Protein AF-F6GVE7-F1 (afdb_monomer_lite)

Structure (mmCIF, N/CA/C/O backbone):
data_AF-F6GVE7-F1
#
_entry.id   AF-F6GVE7-F1
#
loop_
_atom_site.group_PDB
_atom_site.id
_atom_site.type_symbol
_atom_site.label_atom_id
_atom_site.label_alt_id
_atom_site.label_comp_id
_atom_site.label_asym_id
_atom_site.label_entity_id
_atom_site.label_seq_id
_atom_site.pdbx_PDB_ins_code
_atom_site.Cartn_x
_atom_site.Cartn_y
_atom_site.Cartn_z
_atom_site.occupancy
_atom_site.B_iso_or_equiv
_atom_site.auth_seq_id
_atom_site.auth_comp_id
_atom_site.auth_asym_id
_atom_site.auth_atom_id
_atom_site.pdbx_PDB_model_num
ATOM 1 N N . MET A 1 1 ? 1.525 14.046 -12.125 1.00 76.00 1 MET A N 1
ATOM 2 C CA . MET A 1 1 ? 1.258 12.972 -11.132 1.00 76.00 1 MET A CA 1
ATOM 3 C C . MET A 1 1 ? 2.278 11.834 -11.228 1.00 76.00 1 MET A C 1
ATOM 5 O O . MET A 1 1 ? 2.491 11.308 -12.317 1.00 76.00 1 MET A O 1
ATOM 9 N N . LYS A 1 2 ? 2.915 11.442 -10.108 1.00 90.81 2 LYS A N 1
ATOM 10 C CA . LYS A 1 2 ? 4.032 10.465 -10.089 1.00 90.81 2 LYS A CA 1
ATOM 11 C C . LYS A 1 2 ? 3.624 9.055 -10.542 1.00 90.81 2 LYS A C 1
ATOM 13 O O . LYS A 1 2 ? 4.340 8.455 -11.342 1.00 90.81 2 LYS A O 1
ATOM 18 N N . TYR A 1 3 ? 2.487 8.543 -10.064 1.00 93.19 3 TYR A N 1
ATOM 19 C CA . TYR A 1 3 ? 2.040 7.182 -10.378 1.00 93.19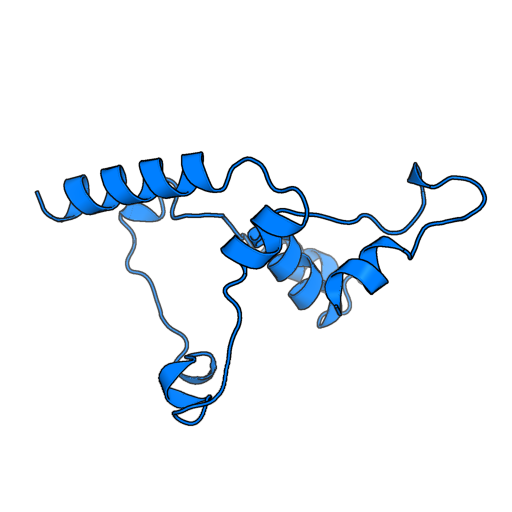 3 TYR A CA 1
ATOM 20 C C . TYR A 1 3 ? 1.562 7.047 -11.834 1.00 93.19 3 TYR A C 1
ATOM 22 O O . TYR A 1 3 ? 1.944 6.100 -12.510 1.00 93.19 3 TYR A O 1
ATOM 30 N N . LEU A 1 4 ? 0.859 8.044 -12.385 1.00 93.44 4 LEU A N 1
ATOM 31 C CA . LEU A 1 4 ? 0.462 8.041 -13.805 1.00 93.44 4 LEU A CA 1
ATOM 32 C C . LEU A 1 4 ? 1.665 7.946 -14.759 1.00 93.44 4 LEU A C 1
ATOM 34 O O . LEU A 1 4 ? 1.601 7.263 -15.776 1.00 93.44 4 LEU A O 1
ATOM 38 N N . ARG A 1 5 ? 2.802 8.563 -14.412 1.00 95.19 5 ARG A N 1
ATOM 39 C CA . ARG A 1 5 ? 4.050 8.410 -15.179 1.00 95.19 5 ARG A CA 1
ATOM 40 C C . ARG A 1 5 ? 4.593 6.978 -15.129 1.00 95.19 5 ARG A C 1
ATOM 42 O O . ARG A 1 5 ? 5.172 6.525 -16.109 1.00 95.19 5 ARG A O 1
ATOM 49 N N . PHE A 1 6 ? 4.428 6.271 -14.009 1.00 93.88 6 PHE A N 1
ATOM 50 C CA . PHE A 1 6 ? 4.786 4.854 -13.910 1.00 93.88 6 PHE A CA 1
ATOM 51 C C . PHE A 1 6 ? 3.917 4.003 -14.843 1.00 93.88 6 PHE A C 1
ATOM 53 O O . PHE A 1 6 ? 4.474 3.198 -15.579 1.00 93.88 6 PHE A O 1
ATOM 60 N N . LEU A 1 7 ? 2.611 4.271 -14.916 1.00 93.69 7 LEU A N 1
ATOM 61 C CA . LEU A 1 7 ? 1.682 3.545 -15.795 1.00 93.69 7 LEU A CA 1
ATOM 62 C C . LEU A 1 7 ? 1.997 3.670 -17.283 1.00 93.69 7 LEU A C 1
ATOM 64 O O . LEU A 1 7 ? 1.750 2.741 -18.046 1.00 93.69 7 LEU A O 1
ATOM 68 N N . ARG A 1 8 ? 2.568 4.804 -17.698 1.00 94.88 8 ARG A N 1
ATOM 69 C CA . ARG A 1 8 ? 3.007 5.012 -19.085 1.00 94.88 8 ARG A CA 1
ATOM 70 C C . ARG A 1 8 ? 4.172 4.096 -19.479 1.00 94.88 8 ARG A C 1
ATOM 72 O O . ARG A 1 8 ? 4.396 3.888 -20.666 1.00 94.88 8 ARG A O 1
ATOM 79 N N . LYS A 1 9 ? 4.917 3.538 -18.515 1.00 95.25 9 LYS A N 1
ATOM 80 C CA . LYS A 1 9 ? 6.031 2.621 -18.789 1.00 95.25 9 LYS A CA 1
ATOM 81 C C . LYS A 1 9 ? 5.485 1.241 -19.151 1.00 95.25 9 LYS A C 1
ATOM 83 O O . LYS A 1 9 ? 5.069 0.492 -18.272 1.00 95.25 9 LYS A O 1
ATOM 88 N N . ARG A 1 10 ? 5.520 0.890 -20.433 1.00 95.81 10 ARG A N 1
ATOM 89 C CA . ARG A 1 10 ? 5.136 -0.428 -20.957 1.00 95.81 10 ARG A CA 1
ATOM 90 C C . ARG A 1 10 ? 6.185 -0.924 -21.947 1.00 95.81 10 ARG A C 1
ATOM 92 O O . ARG A 1 10 ? 6.882 -0.114 -22.550 1.00 95.81 10 ARG A O 1
ATOM 99 N N . MET A 1 11 ? 6.301 -2.240 -22.107 1.00 96.81 11 MET A N 1
ATOM 100 C CA . MET A 1 11 ? 7.078 -2.811 -23.210 1.00 96.81 11 MET A CA 1
ATOM 101 C C . MET A 1 11 ? 6.349 -2.506 -24.525 1.00 96.81 11 MET A C 1
ATOM 103 O O . MET A 1 11 ? 5.142 -2.727 -24.601 1.00 96.81 11 MET A O 1
ATOM 107 N N . ASN A 1 12 ? 7.062 -1.974 -25.524 1.00 95.88 12 ASN A N 1
ATOM 108 C CA . ASN A 1 12 ? 6.449 -1.530 -26.781 1.00 95.88 12 ASN A CA 1
ATOM 109 C C . ASN A 1 12 ? 6.013 -2.708 -27.671 1.00 95.88 12 ASN A C 1
ATOM 111 O O . ASN A 1 12 ? 4.961 -2.650 -28.290 1.00 95.88 12 ASN A O 1
ATOM 115 N N . THR A 1 13 ? 6.795 -3.792 -27.687 1.00 96.88 13 THR A N 1
ATOM 116 C CA . THR A 1 13 ? 6.533 -4.986 -28.508 1.00 96.88 13 THR A CA 1
ATOM 117 C C . THR A 1 13 ? 5.384 -5.832 -27.960 1.00 96.88 13 THR A C 1
ATOM 119 O O . THR A 1 13 ? 4.425 -6.115 -28.668 1.00 96.88 13 THR A O 1
ATOM 122 N N . LYS A 1 14 ? 5.456 -6.230 -26.682 1.00 95.62 14 LYS A N 1
ATOM 123 C CA . LYS A 1 14 ? 4.421 -7.029 -26.016 1.00 95.62 14 LYS A CA 1
ATOM 124 C C . LYS A 1 14 ? 4.165 -6.516 -24.597 1.00 95.62 14 LYS A C 1
ATOM 126 O O . LYS A 1 14 ? 4.869 -6.912 -23.665 1.00 95.62 14 LYS A O 1
ATOM 131 N N . PRO A 1 15 ? 3.137 -5.672 -24.387 1.00 95.25 15 PRO A N 1
ATOM 132 C CA . PRO A 1 15 ? 2.866 -5.058 -23.086 1.00 95.25 15 PRO A CA 1
ATOM 133 C C . PRO A 1 15 ? 2.705 -6.054 -21.931 1.00 95.25 15 PRO A C 1
ATOM 135 O O . PRO A 1 15 ? 3.061 -5.725 -20.802 1.00 95.25 15 PRO A O 1
ATOM 138 N N . SER A 1 16 ? 2.239 -7.279 -22.208 1.00 94.50 16 SER A N 1
ATOM 139 C CA . SER A 1 16 ? 2.067 -8.328 -21.195 1.00 94.50 16 SER A CA 1
ATOM 140 C C . SER A 1 16 ? 3.385 -8.854 -20.604 1.00 94.50 16 SER A C 1
ATOM 142 O O . SER A 1 16 ? 3.372 -9.393 -19.505 1.00 94.50 16 SER A O 1
ATOM 144 N N . HIS A 1 17 ? 4.514 -8.699 -21.308 1.00 94.19 17 HIS A N 1
ATOM 145 C CA . HIS A 1 17 ? 5.862 -9.057 -20.828 1.00 94.19 17 HIS A CA 1
ATOM 146 C C . HIS A 1 17 ? 6.600 -7.868 -20.195 1.00 94.19 17 HIS A C 1
ATOM 148 O O . HIS A 1 17 ? 7.734 -7.991 -19.736 1.00 94.19 17 HIS A O 1
ATOM 154 N N . GLY A 1 18 ? 5.969 -6.692 -20.183 1.00 94.06 18 GLY A N 1
ATOM 155 C CA . GLY A 1 18 ? 6.534 -5.475 -19.622 1.00 94.06 18 GLY A CA 1
ATOM 156 C C . GLY A 1 18 ? 6.350 -5.338 -18.106 1.00 94.06 18 GLY A C 1
ATOM 157 O O . GLY A 1 18 ? 5.967 -6.272 -17.402 1.00 94.06 18 GLY A O 1
ATOM 158 N N . PRO A 1 19 ? 6.613 -4.134 -17.569 1.00 95.31 19 PRO A N 1
ATOM 159 C CA . PRO A 1 19 ? 6.359 -3.830 -16.168 1.00 95.31 19 PRO A CA 1
ATOM 160 C C . PRO A 1 19 ? 4.880 -4.014 -15.802 1.00 95.31 19 PRO A C 1
ATOM 162 O O . PRO A 1 19 ? 4.006 -3.391 -16.400 1.00 95.31 19 PRO A O 1
ATOM 165 N N . ILE A 1 20 ? 4.610 -4.819 -14.773 1.00 95.06 20 ILE A N 1
ATOM 166 C CA . ILE A 1 20 ? 3.254 -5.012 -14.249 1.00 95.06 20 ILE A CA 1
ATOM 167 C C . ILE A 1 20 ? 2.899 -3.872 -13.286 1.00 95.06 20 ILE A C 1
ATOM 169 O O . ILE A 1 20 ? 3.607 -3.606 -12.306 1.00 95.06 20 ILE A O 1
ATOM 173 N N . HIS A 1 21 ? 1.768 -3.218 -13.553 1.00 95.25 21 HIS A N 1
ATOM 174 C CA . HIS A 1 21 ? 1.262 -2.074 -12.792 1.00 95.25 21 HIS A CA 1
ATOM 175 C C . HIS A 1 21 ? 0.160 -2.486 -11.815 1.00 95.25 21 HIS A C 1
ATOM 177 O O . HIS A 1 21 ? -1.028 -2.324 -12.098 1.00 95.25 21 HIS A O 1
ATOM 183 N N . PHE A 1 22 ? 0.545 -3.015 -10.654 1.00 95.19 22 PHE A N 1
ATOM 184 C CA . PHE A 1 22 ? -0.419 -3.385 -9.615 1.00 95.19 22 PHE A CA 1
ATOM 185 C C . PHE A 1 22 ? -1.104 -2.164 -8.997 1.00 95.19 22 PHE A C 1
ATOM 187 O O . PHE A 1 22 ? -0.421 -1.259 -8.515 1.00 95.19 22 PHE A O 1
ATOM 194 N N . ARG A 1 23 ? -2.442 -2.180 -8.956 1.00 95.69 23 ARG A N 1
ATOM 195 C CA . ARG A 1 23 ? -3.264 -1.073 -8.429 1.00 95.69 23 ARG A CA 1
ATOM 196 C C . ARG A 1 23 ? -3.601 -1.199 -6.950 1.00 95.69 23 ARG A C 1
ATOM 198 O O . ARG A 1 23 ? -3.862 -0.193 -6.311 1.00 95.69 23 ARG A O 1
ATOM 205 N N . ALA A 1 24 ? -3.564 -2.414 -6.412 1.00 96.62 24 ALA A N 1
ATOM 206 C CA . ALA A 1 24 ? -3.912 -2.676 -5.024 1.00 96.62 24 ALA A CA 1
ATOM 207 C C . ALA A 1 24 ? -2.861 -2.084 -4.049 1.00 96.62 24 ALA A C 1
ATOM 209 O O . ALA A 1 24 ? -1.657 -2.261 -4.291 1.00 96.62 24 ALA A O 1
ATOM 210 N N . PRO A 1 25 ? -3.270 -1.421 -2.947 1.00 97.00 25 PRO A N 1
ATOM 211 C CA . PRO A 1 25 ? -2.358 -0.821 -1.971 1.00 97.00 25 PRO A CA 1
ATOM 212 C C . PRO A 1 25 ? -1.292 -1.786 -1.433 1.00 97.00 25 PRO A C 1
ATOM 214 O O . PRO A 1 25 ? -0.117 -1.415 -1.348 1.00 97.00 25 PRO A O 1
ATOM 217 N N . SER A 1 26 ? -1.665 -3.034 -1.118 1.00 96.88 26 SER A N 1
ATOM 218 C CA . SER A 1 26 ? -0.738 -4.051 -0.599 1.00 96.88 26 SER A CA 1
ATOM 219 C C . SER A 1 26 ? 0.360 -4.373 -1.609 1.00 96.88 26 SER A C 1
ATOM 221 O O . SER A 1 26 ? 1.531 -4.502 -1.253 1.00 96.88 26 SER A O 1
ATOM 223 N N . LYS A 1 27 ? 0.007 -4.446 -2.897 1.00 96.50 27 LYS A N 1
ATOM 224 C CA . LYS A 1 27 ? 0.945 -4.735 -3.984 1.00 96.50 27 LYS A CA 1
ATOM 225 C C . LYS A 1 27 ? 1.827 -3.541 -4.318 1.00 96.50 27 LYS A C 1
ATOM 227 O O . LYS A 1 27 ? 2.980 -3.742 -4.701 1.00 96.50 27 LYS A O 1
ATOM 232 N N . ILE A 1 28 ? 1.336 -2.314 -4.136 1.00 96.50 28 ILE A N 1
ATOM 233 C CA . ILE A 1 28 ? 2.175 -1.114 -4.233 1.00 96.50 28 ILE A CA 1
ATOM 234 C C . ILE A 1 28 ? 3.248 -1.147 -3.137 1.00 96.50 28 ILE A C 1
ATOM 236 O O . ILE A 1 28 ? 4.428 -1.000 -3.459 1.00 96.50 28 ILE A O 1
ATOM 240 N N . LEU A 1 29 ? 2.864 -1.430 -1.885 1.00 96.38 29 LEU A N 1
ATOM 241 C CA . LEU A 1 29 ? 3.800 -1.575 -0.764 1.00 96.38 29 LEU A CA 1
ATOM 242 C C . LEU A 1 29 ? 4.791 -2.732 -0.983 1.00 96.38 29 LEU A C 1
ATOM 244 O O . LEU A 1 29 ? 6.001 -2.583 -0.797 1.00 96.38 29 LEU A O 1
ATOM 248 N N . TRP A 1 30 ? 4.300 -3.883 -1.441 1.00 97.12 30 TRP A N 1
ATOM 249 C CA . TRP A 1 30 ? 5.143 -5.029 -1.779 1.00 97.12 30 TRP A CA 1
ATOM 250 C C . TRP A 1 30 ? 6.158 -4.677 -2.871 1.00 97.12 30 TRP A C 1
ATOM 252 O O . TRP A 1 30 ? 7.333 -5.021 -2.759 1.00 97.12 30 TRP A O 1
ATOM 262 N N . ARG A 1 31 ? 5.745 -3.930 -3.904 1.00 96.56 31 ARG A N 1
ATOM 263 C CA . ARG A 1 31 ? 6.637 -3.481 -4.979 1.00 96.56 31 ARG A CA 1
ATOM 264 C C . ARG A 1 31 ? 7.697 -2.505 -4.467 1.00 96.56 31 ARG A C 1
ATOM 266 O O . ARG A 1 31 ? 8.836 -2.590 -4.925 1.00 96.56 31 ARG A O 1
ATOM 273 N N . THR A 1 32 ? 7.356 -1.601 -3.545 1.00 96.25 32 THR A N 1
ATOM 274 C CA . THR A 1 32 ? 8.343 -0.693 -2.940 1.00 96.25 32 THR A CA 1
ATOM 275 C C . THR A 1 32 ? 9.363 -1.456 -2.101 1.00 96.25 32 THR A C 1
ATOM 277 O O . THR A 1 32 ? 10.556 -1.246 -2.293 1.00 96.25 32 THR A O 1
ATOM 280 N N . ILE A 1 33 ? 8.925 -2.410 -1.270 1.00 96.81 33 ILE A N 1
ATOM 281 C CA . ILE A 1 33 ? 9.832 -3.229 -0.447 1.00 96.81 33 ILE A CA 1
ATOM 282 C C . ILE A 1 33 ? 10.698 -4.140 -1.328 1.00 96.81 33 ILE A C 1
ATOM 284 O O . ILE A 1 33 ? 11.908 -4.221 -1.138 1.00 96.81 33 ILE A O 1
ATOM 288 N N . ARG A 1 34 ? 10.121 -4.756 -2.367 1.00 97.12 34 ARG A N 1
ATOM 289 C CA . ARG A 1 34 ? 10.868 -5.539 -3.368 1.00 97.12 34 ARG A CA 1
ATOM 290 C C . ARG A 1 34 ? 11.968 -4.720 -4.051 1.00 97.12 34 ARG A C 1
ATOM 292 O O . ARG A 1 34 ? 12.992 -5.286 -4.422 1.00 97.12 34 ARG A O 1
ATOM 299 N N . GLY A 1 35 ? 11.759 -3.417 -4.244 1.00 96.75 35 GLY A N 1
ATOM 300 C CA . GLY A 1 35 ? 12.757 -2.505 -4.810 1.00 96.75 35 GLY A CA 1
ATOM 301 C C . GLY A 1 35 ? 13.924 -2.188 -3.869 1.00 96.75 35 GLY A C 1
ATOM 302 O O . GLY A 1 35 ? 14.987 -1.824 -4.354 1.00 96.75 35 GLY A O 1
ATOM 303 N N . MET A 1 36 ? 13.742 -2.358 -2.556 1.00 97.56 36 MET A N 1
ATOM 304 C CA . MET A 1 36 ? 14.770 -2.139 -1.527 1.00 97.56 36 MET A CA 1
ATOM 305 C C . MET A 1 36 ? 15.607 -3.398 -1.238 1.00 97.56 36 MET A C 1
ATOM 307 O O . MET A 1 36 ? 16.594 -3.331 -0.513 1.00 97.56 36 MET A O 1
ATOM 311 N N . ILE A 1 37 ? 15.217 -4.555 -1.784 1.00 95.88 37 ILE A N 1
ATOM 312 C CA . ILE A 1 37 ? 15.835 -5.863 -1.525 1.00 95.88 37 ILE A CA 1
ATOM 313 C C . ILE A 1 37 ? 16.448 -6.407 -2.829 1.00 95.88 37 ILE A C 1
ATOM 315 O O . ILE A 1 37 ? 15.837 -6.256 -3.895 1.00 95.88 37 ILE A O 1
ATOM 319 N N . PRO A 1 38 ? 17.594 -7.121 -2.786 1.00 96.75 38 PRO A N 1
ATOM 320 C CA . PRO A 1 38 ? 18.160 -7.832 -3.939 1.00 96.75 38 PRO A CA 1
ATOM 321 C C . PRO A 1 38 ? 17.324 -9.073 -4.319 1.00 96.75 38 PRO A C 1
ATOM 323 O O . PRO A 1 38 ? 17.774 -10.216 -4.230 1.00 96.75 38 PRO A O 1
ATOM 326 N N . HIS A 1 39 ? 16.081 -8.853 -4.755 1.00 96.12 39 HIS A N 1
ATOM 327 C CA . HIS A 1 39 ? 15.039 -9.867 -4.964 1.00 96.12 39 HIS A CA 1
ATOM 328 C C . HIS A 1 39 ? 15.326 -10.873 -6.089 1.00 96.12 39 HIS A C 1
ATOM 330 O O . HIS A 1 39 ? 14.592 -11.846 -6.224 1.00 96.12 39 HIS A O 1
ATOM 336 N N . LYS A 1 40 ? 16.353 -10.637 -6.915 1.00 96.38 40 LYS A N 1
ATOM 337 C CA . LYS A 1 40 ? 16.805 -11.593 -7.939 1.00 96.38 40 LYS A CA 1
ATOM 338 C C . LYS A 1 40 ? 17.685 -12.708 -7.359 1.00 96.38 40 LYS A C 1
ATOM 340 O O . LYS A 1 40 ? 17.850 -13.740 -7.994 1.00 96.38 40 LYS A O 1
ATOM 345 N N . THR A 1 41 ? 18.256 -12.508 -6.170 1.00 97.69 41 THR A N 1
ATOM 346 C CA . THR A 1 41 ? 19.072 -13.526 -5.491 1.00 97.69 41 THR A CA 1
ATOM 347 C C . THR A 1 41 ? 18.184 -14.525 -4.748 1.00 97.69 41 THR A C 1
ATOM 349 O O . THR A 1 41 ? 17.097 -14.164 -4.294 1.00 97.69 41 THR A O 1
ATOM 352 N N . LYS A 1 42 ? 18.667 -15.759 -4.535 1.00 97.50 42 LYS A N 1
ATOM 353 C CA . LYS A 1 42 ? 17.950 -16.778 -3.740 1.00 97.50 42 LYS A CA 1
ATOM 354 C C . LYS A 1 42 ? 17.607 -16.268 -2.333 1.00 97.50 42 LYS A C 1
ATOM 356 O O . LYS A 1 42 ? 16.475 -16.410 -1.879 1.00 97.50 42 LYS A O 1
ATOM 361 N N . ARG A 1 43 ? 18.561 -15.592 -1.678 1.00 96.81 43 ARG A N 1
ATOM 362 C CA . ARG A 1 43 ? 18.366 -14.967 -0.359 1.00 96.81 43 ARG A CA 1
ATOM 363 C C . ARG A 1 43 ? 17.285 -13.886 -0.398 1.00 96.81 43 ARG A C 1
ATOM 365 O O . ARG A 1 43 ? 16.399 -13.884 0.449 1.00 96.81 43 ARG A O 1
ATOM 372 N N . GLY A 1 44 ? 17.335 -12.984 -1.378 1.00 96.62 44 GLY A N 1
ATOM 373 C CA . GLY A 1 44 ? 16.344 -11.915 -1.515 1.00 96.62 44 GLY A CA 1
ATOM 374 C C . GLY A 1 44 ? 14.938 -12.441 -1.807 1.00 96.62 44 GLY A C 1
ATOM 375 O O . GLY A 1 44 ? 13.972 -11.931 -1.244 1.00 96.62 44 GLY A O 1
ATOM 376 N N . ALA A 1 45 ? 14.825 -13.488 -2.627 1.00 95.69 45 ALA A N 1
ATOM 377 C CA . ALA A 1 45 ? 13.560 -14.163 -2.896 1.00 95.69 45 ALA A CA 1
ATOM 378 C C . ALA A 1 45 ? 12.973 -14.802 -1.624 1.00 95.69 45 ALA A C 1
ATOM 380 O O . ALA A 1 45 ? 11.801 -14.585 -1.321 1.00 95.69 45 ALA A O 1
ATOM 381 N N . ALA A 1 46 ? 13.796 -15.499 -0.829 1.00 96.88 46 ALA A N 1
ATOM 382 C CA . ALA A 1 46 ? 13.383 -16.063 0.457 1.00 96.88 46 ALA A CA 1
ATOM 383 C C . ALA A 1 46 ? 12.922 -14.985 1.454 1.00 96.88 46 ALA A C 1
ATOM 385 O O . ALA A 1 46 ? 11.900 -15.155 2.117 1.00 96.88 46 ALA A O 1
ATOM 386 N N . THR A 1 47 ? 13.622 -13.849 1.537 1.00 96.44 47 THR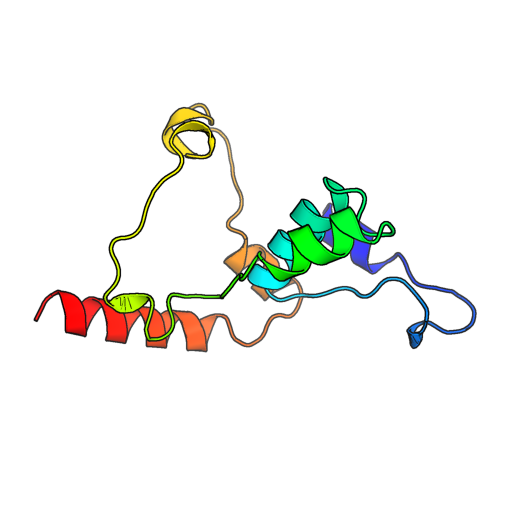 A N 1
ATOM 387 C CA . THR A 1 47 ? 13.192 -12.719 2.378 1.00 96.44 47 THR A CA 1
ATOM 388 C C . THR A 1 47 ? 11.845 -12.167 1.922 1.00 96.44 47 THR A C 1
ATOM 390 O O . THR A 1 47 ? 10.965 -11.929 2.748 1.00 96.44 47 THR A O 1
ATOM 393 N N . LEU A 1 48 ? 11.652 -11.993 0.613 1.00 95.50 48 LEU A N 1
ATOM 394 C CA . LEU A 1 48 ? 10.401 -11.468 0.074 1.00 95.50 48 LEU A CA 1
ATOM 395 C C . LEU A 1 48 ? 9.222 -12.427 0.303 1.00 95.50 48 LEU A C 1
ATOM 397 O O . LEU A 1 48 ? 8.110 -11.960 0.523 1.00 95.50 48 LEU A O 1
ATOM 401 N N . ALA A 1 49 ? 9.465 -13.740 0.311 1.00 95.50 49 ALA A N 1
ATOM 402 C CA . ALA A 1 49 ? 8.452 -14.752 0.617 1.00 95.50 49 ALA A CA 1
ATOM 403 C C . ALA A 1 49 ? 7.951 -14.695 2.075 1.00 95.50 49 ALA A C 1
ATOM 405 O O . ALA A 1 49 ? 6.824 -15.100 2.354 1.00 95.50 49 ALA A O 1
ATOM 406 N N . ARG A 1 50 ? 8.755 -14.164 3.008 1.00 96.44 50 ARG A N 1
ATOM 407 C CA . ARG A 1 50 ? 8.347 -13.968 4.412 1.00 96.44 50 ARG A CA 1
ATOM 408 C C . ARG A 1 50 ? 7.391 -12.788 4.588 1.00 96.44 50 ARG A C 1
ATOM 410 O O . ARG A 1 50 ? 6.632 -12.755 5.553 1.00 96.44 50 ARG A O 1
ATOM 417 N N . LEU A 1 51 ? 7.425 -11.818 3.674 1.00 95.81 51 LEU A N 1
ATOM 418 C CA . LEU A 1 51 ? 6.559 -10.649 3.729 1.00 95.81 51 LEU A CA 1
ATOM 419 C C . LEU A 1 51 ? 5.153 -11.002 3.231 1.00 95.81 51 LEU A C 1
ATOM 421 O O . LEU A 1 51 ? 4.962 -11.355 2.068 1.00 95.81 51 LEU A O 1
ATOM 425 N N . LYS A 1 52 ? 4.154 -10.795 4.090 1.00 95.06 52 LYS A N 1
ATOM 426 C CA . LYS A 1 52 ? 2.735 -10.837 3.724 1.00 95.06 52 LYS A CA 1
ATOM 427 C C . LYS A 1 52 ? 2.132 -9.448 3.923 1.00 95.06 52 LYS A C 1
ATOM 429 O O . LYS A 1 52 ? 2.307 -8.848 4.979 1.00 95.06 52 LYS A O 1
ATOM 434 N N . ALA A 1 53 ? 1.457 -8.935 2.900 1.00 95.88 53 ALA A N 1
ATOM 435 C CA . ALA A 1 53 ? 0.807 -7.628 2.916 1.00 95.88 53 ALA A CA 1
ATOM 436 C C . ALA A 1 53 ? -0.645 -7.785 2.462 1.00 95.88 53 ALA A C 1
ATOM 438 O O . ALA A 1 53 ? -0.902 -8.485 1.483 1.00 95.88 53 ALA A O 1
ATOM 439 N N . TYR A 1 54 ? -1.560 -7.116 3.160 1.00 95.88 54 TYR A N 1
ATOM 440 C CA . TYR A 1 54 ? -3.002 -7.215 2.944 1.00 95.88 54 TYR A CA 1
ATOM 441 C C . TYR A 1 54 ? -3.645 -5.829 2.958 1.00 95.88 54 TYR A C 1
ATOM 443 O O . TYR A 1 54 ? -3.123 -4.894 3.572 1.00 95.88 54 TYR A O 1
ATOM 451 N N . GLU A 1 55 ? -4.785 -5.700 2.292 1.00 95.19 55 GLU A N 1
ATOM 452 C CA . GLU A 1 55 ? -5.720 -4.597 2.478 1.00 95.19 55 GLU A CA 1
ATOM 453 C C . GLU A 1 55 ? -6.713 -4.924 3.596 1.00 95.19 55 GLU A C 1
ATOM 455 O O . GLU A 1 55 ? -7.295 -6.006 3.627 1.00 95.19 55 GLU A O 1
ATOM 460 N N . GLY A 1 56 ? -6.914 -3.983 4.521 1.00 95.00 56 GLY A N 1
ATOM 461 C CA . GLY A 1 56 ? -7.653 -4.263 5.753 1.00 95.00 56 GLY A CA 1
ATOM 462 C C . GLY A 1 56 ? -6.905 -5.250 6.654 1.00 95.00 56 GLY A C 1
ATOM 463 O O . GLY A 1 56 ? -5.688 -5.412 6.546 1.00 95.00 56 GLY A O 1
ATOM 464 N N . ILE A 1 57 ? -7.622 -5.880 7.582 1.00 95.50 57 ILE A N 1
ATOM 465 C CA . ILE A 1 57 ? -7.050 -6.872 8.502 1.00 95.50 57 ILE A CA 1
ATOM 466 C C . ILE A 1 57 ? -7.889 -8.146 8.431 1.00 95.50 57 ILE A C 1
ATOM 468 O O . ILE A 1 57 ? -8.916 -8.234 9.109 1.00 95.50 57 ILE A O 1
ATOM 472 N N . PRO A 1 58 ? -7.474 -9.114 7.596 1.00 94.69 58 PRO A N 1
ATOM 473 C CA . PRO A 1 58 ? -8.196 -10.366 7.446 1.00 94.69 58 PRO A CA 1
ATOM 474 C C . PRO A 1 58 ? -7.991 -11.285 8.664 1.00 94.69 58 PRO A C 1
ATOM 476 O O . PRO A 1 58 ? -6.960 -11.189 9.342 1.00 94.69 58 PRO A O 1
ATOM 479 N N . PRO A 1 59 ? -8.918 -12.225 8.925 1.00 92.44 59 PRO A N 1
ATOM 480 C CA . PRO A 1 59 ? -8.685 -13.325 9.859 1.00 92.44 59 PRO A CA 1
ATOM 481 C C . PRO A 1 59 ? -7.464 -14.158 9.430 1.00 92.44 59 PRO A C 1
ATOM 483 O O . PRO A 1 59 ? -7.292 -14.388 8.231 1.00 92.44 59 PRO A O 1
ATOM 486 N N . PRO A 1 60 ? -6.596 -14.617 10.353 1.00 93.38 60 PRO A N 1
ATOM 487 C CA . PRO A 1 60 ? -6.681 -14.547 11.821 1.00 93.38 60 PRO A CA 1
ATOM 488 C C . PRO A 1 60 ? -6.014 -13.303 12.456 1.00 93.38 60 PRO A C 1
ATOM 490 O O . PRO A 1 60 ? -5.863 -13.230 13.676 1.00 93.38 60 PRO A O 1
ATOM 493 N N . TYR A 1 61 ? -5.553 -12.337 11.654 1.00 94.19 61 TYR A N 1
ATOM 494 C CA . TYR A 1 61 ? -4.772 -11.189 12.138 1.00 94.19 61 TYR A CA 1
ATOM 495 C C . TYR A 1 61 ? -5.613 -10.130 12.859 1.00 94.19 61 TYR A C 1
ATOM 497 O O . TYR A 1 61 ? -5.070 -9.254 13.532 1.00 94.19 61 TYR A O 1
ATOM 505 N N . ASP A 1 62 ? -6.933 -10.198 12.725 1.00 91.94 62 ASP A N 1
ATOM 506 C CA . ASP A 1 62 ? -7.898 -9.336 13.401 1.00 91.94 62 ASP A CA 1
ATOM 507 C C . ASP A 1 62 ? -7.847 -9.483 14.931 1.00 91.94 62 ASP A C 1
ATOM 509 O O . ASP A 1 62 ? -7.991 -8.486 15.649 1.00 91.94 62 ASP A O 1
ATOM 513 N N . LYS A 1 63 ? -7.572 -10.701 15.415 1.00 90.75 63 LYS A N 1
ATOM 514 C CA . LYS A 1 63 ? -7.453 -11.043 16.842 1.00 90.75 63 LYS A CA 1
ATOM 515 C C . LYS A 1 63 ? -6.046 -10.842 17.411 1.00 90.75 63 LYS A C 1
ATOM 517 O O . LYS A 1 63 ? -5.875 -10.769 18.623 1.00 90.75 63 LYS A O 1
ATOM 522 N N . MET A 1 64 ? -5.031 -10.740 16.557 1.00 93.50 64 MET A N 1
ATOM 523 C CA . MET A 1 64 ? -3.640 -10.594 16.989 1.00 93.50 64 MET A CA 1
ATOM 524 C C . MET A 1 64 ? -3.326 -9.153 17.426 1.00 93.50 64 MET A C 1
ATOM 526 O O . MET A 1 64 ? -3.861 -8.175 16.889 1.00 93.50 64 MET A O 1
ATOM 530 N N . LYS A 1 65 ? -2.414 -8.996 18.397 1.00 94.25 65 LYS A N 1
ATOM 531 C CA . LYS A 1 65 ? -1.904 -7.672 18.784 1.00 94.25 65 LYS A CA 1
ATOM 532 C C . LYS A 1 65 ? -1.085 -7.095 17.631 1.00 94.25 65 LYS A C 1
ATOM 534 O O . LYS A 1 65 ? -0.150 -7.714 17.134 1.00 94.25 65 LYS A O 1
ATOM 539 N N . ARG A 1 66 ? -1.449 -5.887 17.210 1.00 94.00 66 ARG A N 1
ATOM 540 C CA . ARG A 1 66 ? -0.796 -5.181 16.105 1.00 94.00 66 ARG A CA 1
ATOM 541 C C . ARG A 1 66 ? 0.326 -4.319 16.654 1.00 94.00 66 ARG A C 1
ATOM 543 O O . ARG A 1 66 ? 0.128 -3.616 17.643 1.00 94.00 66 ARG A O 1
ATOM 550 N N . MET A 1 67 ? 1.466 -4.364 15.981 1.00 96.69 67 MET A N 1
ATOM 551 C CA . MET A 1 67 ? 2.630 -3.556 16.321 1.00 96.69 67 MET A CA 1
ATOM 552 C C . MET A 1 67 ? 2.696 -2.322 15.425 1.00 96.69 67 MET A C 1
ATOM 554 O O . MET A 1 67 ? 2.194 -2.322 14.299 1.00 96.69 67 MET A O 1
ATOM 558 N N . VAL A 1 68 ? 3.316 -1.268 15.943 1.00 96.56 68 VAL A N 1
ATOM 559 C CA . VAL A 1 68 ? 3.524 0.001 15.245 1.00 96.56 68 VAL A CA 1
ATOM 560 C C . VAL A 1 68 ? 5.021 0.263 15.197 1.00 96.56 68 VAL A C 1
ATOM 562 O O . VAL A 1 68 ? 5.718 0.002 16.171 1.00 96.56 68 VAL A O 1
ATOM 565 N N . ILE A 1 69 ? 5.506 0.772 14.066 1.00 96.31 69 ILE A N 1
ATOM 566 C CA . ILE A 1 69 ? 6.895 1.205 13.901 1.00 96.31 69 ILE A CA 1
ATOM 567 C C . ILE A 1 69 ? 6.908 2.729 14.081 1.00 96.31 69 ILE A C 1
ATOM 569 O O . ILE A 1 69 ? 6.430 3.424 13.177 1.00 96.31 69 ILE A O 1
ATOM 573 N N . PRO A 1 70 ? 7.407 3.267 15.212 1.00 96.12 70 PRO A N 1
ATOM 574 C CA . PRO A 1 70 ? 7.358 4.704 15.494 1.00 96.12 70 PRO A CA 1
ATOM 575 C C . PRO A 1 70 ? 8.034 5.536 14.403 1.00 96.12 70 PRO A C 1
ATOM 577 O O . PRO A 1 70 ? 7.505 6.557 13.968 1.00 96.12 70 PRO A O 1
ATOM 580 N N . ASP A 1 71 ? 9.139 5.029 13.859 1.00 96.06 71 ASP A N 1
ATOM 581 C CA . ASP A 1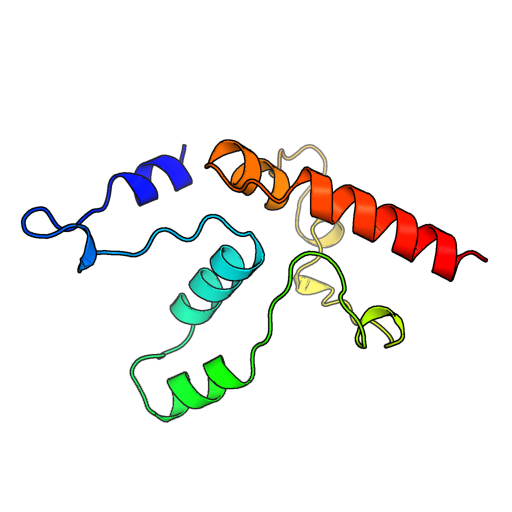 71 ? 9.918 5.723 12.836 1.00 96.06 71 ASP A CA 1
ATOM 582 C C . ASP A 1 71 ? 9.202 5.885 11.497 1.00 96.06 71 ASP A C 1
ATOM 584 O O . ASP A 1 71 ? 9.606 6.724 10.699 1.00 96.06 71 ASP A O 1
ATOM 588 N N . ALA A 1 72 ? 8.125 5.137 11.259 1.00 94.56 72 ALA A N 1
ATOM 589 C CA . ALA A 1 72 ? 7.314 5.233 10.051 1.00 94.56 72 ALA A CA 1
ATOM 590 C C . ALA A 1 72 ? 6.012 6.031 10.263 1.00 94.56 72 ALA A C 1
ATOM 592 O O . ALA A 1 72 ? 5.208 6.165 9.335 1.00 94.56 72 ALA A O 1
ATOM 593 N N . LEU A 1 73 ? 5.763 6.553 11.470 1.00 95.62 73 LEU A N 1
ATOM 594 C CA . LEU A 1 73 ? 4.527 7.267 11.776 1.00 95.62 73 LEU A CA 1
ATOM 595 C C . LEU A 1 73 ? 4.509 8.665 11.162 1.00 95.62 73 LEU A C 1
ATOM 597 O O . LEU A 1 73 ? 5.339 9.520 11.465 1.00 95.62 73 LEU A O 1
ATOM 601 N N . LYS A 1 74 ? 3.464 8.940 10.377 1.00 94.38 74 LYS A N 1
ATOM 602 C CA . LYS A 1 74 ? 3.232 10.251 9.754 1.00 94.38 74 LYS A CA 1
ATOM 603 C C . LYS A 1 74 ? 3.211 11.398 10.767 1.00 94.38 74 LYS A C 1
ATOM 605 O O . LYS A 1 74 ? 3.750 12.451 10.470 1.00 94.38 74 LYS A O 1
ATOM 610 N N . VAL A 1 75 ? 2.595 11.209 11.936 1.00 94.12 75 VAL A N 1
ATOM 611 C CA . VAL A 1 75 ? 2.494 12.264 12.964 1.00 94.12 75 VAL A CA 1
ATOM 612 C C . VAL A 1 75 ? 3.853 12.641 13.558 1.00 94.12 75 VAL A C 1
ATOM 614 O O . VAL A 1 75 ? 4.048 13.793 13.915 1.00 94.12 75 VAL A O 1
ATOM 617 N N . LEU A 1 76 ? 4.792 11.691 13.613 1.00 94.88 76 LEU A N 1
ATOM 618 C CA . LEU A 1 76 ? 6.134 11.918 14.149 1.00 94.88 76 LEU A CA 1
ATOM 619 C C . LEU A 1 76 ? 7.110 12.410 13.075 1.00 94.88 76 LEU A C 1
ATOM 621 O O . LEU A 1 76 ? 8.038 13.149 13.378 1.00 94.88 76 LEU A O 1
ATOM 625 N N . ARG A 1 77 ? 6.927 11.984 11.818 1.00 95.25 77 ARG A N 1
ATOM 626 C CA . ARG A 1 77 ? 7.882 12.247 10.728 1.00 95.25 77 ARG A CA 1
ATOM 627 C C . ARG A 1 77 ? 7.519 13.412 9.814 1.00 95.25 77 ARG A C 1
ATOM 629 O O . ARG A 1 77 ? 8.406 13.927 9.143 1.00 95.25 77 ARG A O 1
ATOM 636 N N . LEU A 1 78 ? 6.250 13.808 9.738 1.00 96.25 78 LEU A N 1
ATOM 637 C CA . LEU A 1 78 ? 5.798 14.887 8.860 1.00 96.25 78 LEU A CA 1
ATOM 638 C C . LE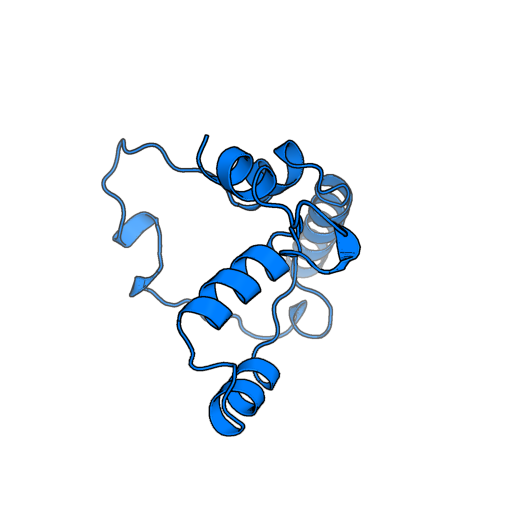U A 1 78 ? 5.402 16.115 9.683 1.00 96.25 78 LEU A C 1
ATOM 640 O O . LEU A 1 78 ? 4.525 16.023 10.540 1.00 96.25 78 LEU A O 1
ATOM 644 N N . GLN A 1 79 ? 5.993 17.267 9.366 1.00 95.75 79 GLN A N 1
ATOM 645 C CA . GLN A 1 79 ? 5.650 18.543 9.992 1.00 95.75 79 GLN A CA 1
ATOM 646 C C . GLN A 1 79 ? 4.171 18.907 9.766 1.00 95.75 79 GLN A C 1
ATOM 648 O O . GLN A 1 79 ? 3.584 18.631 8.711 1.00 95.75 79 GLN A O 1
ATOM 653 N N . ALA A 1 80 ? 3.564 19.545 10.770 1.00 95.19 80 ALA A N 1
ATOM 654 C CA . ALA A 1 80 ? 2.198 20.048 10.686 1.00 95.19 80 ALA A CA 1
ATOM 655 C C . ALA A 1 80 ? 2.030 21.013 9.493 1.00 95.19 80 ALA A C 1
ATOM 657 O O . ALA A 1 80 ? 2.933 21.774 9.158 1.00 95.19 80 ALA A O 1
ATOM 658 N N . GLY A 1 81 ? 0.882 20.950 8.814 1.00 94.81 81 GLY A N 1
ATOM 659 C CA . GLY A 1 81 ? 0.586 21.761 7.622 1.00 94.81 81 GLY A CA 1
ATOM 660 C C . GLY A 1 81 ? 1.010 21.143 6.282 1.00 94.81 81 GLY A C 1
ATOM 661 O O . GLY A 1 81 ? 0.459 21.508 5.243 1.00 94.81 81 GLY A O 1
ATOM 662 N N . HIS A 1 82 ? 1.906 20.149 6.264 1.00 95.94 82 HIS A N 1
ATOM 663 C CA . HIS A 1 82 ? 2.304 19.506 5.008 1.00 95.94 82 HIS A CA 1
ATOM 664 C C . HIS A 1 82 ? 1.222 18.568 4.455 1.00 95.94 82 HIS A C 1
ATOM 666 O O . HIS A 1 82 ? 0.693 17.687 5.143 1.00 95.94 82 HIS A O 1
ATOM 672 N N . LYS A 1 83 ? 0.931 18.726 3.158 1.00 95.31 83 LYS A N 1
ATOM 673 C CA . LYS A 1 83 ? -0.021 17.883 2.424 1.00 95.31 83 LYS A CA 1
ATOM 674 C C . LYS A 1 83 ? 0.542 16.472 2.247 1.00 95.31 83 LYS A C 1
ATOM 676 O O . LYS A 1 83 ? 1.710 16.288 1.915 1.00 95.31 83 LYS A O 1
ATOM 681 N N . TYR A 1 84 ? -0.316 15.473 2.411 1.00 94.94 84 TYR A N 1
ATOM 682 C CA . TYR A 1 84 ? 0.012 14.062 2.226 1.00 94.94 84 TYR A CA 1
ATOM 683 C C . TYR A 1 84 ? -1.093 13.362 1.433 1.00 94.94 84 TYR A C 1
ATOM 685 O O . TYR A 1 84 ? -2.181 13.900 1.237 1.00 94.94 84 TYR A O 1
ATOM 693 N N . CYS A 1 85 ? -0.803 12.154 0.960 1.00 94.44 85 CYS A N 1
ATOM 694 C CA . CYS A 1 85 ? -1.741 11.339 0.200 1.00 94.44 85 CYS A CA 1
ATOM 695 C C . CYS A 1 85 ? -1.985 10.016 0.928 1.00 94.44 85 CYS A C 1
ATOM 697 O O . CYS A 1 85 ? -1.060 9.426 1.487 1.00 94.44 85 CYS A O 1
ATOM 699 N N . LEU A 1 86 ? -3.229 9.540 0.901 1.00 95.00 86 LEU A N 1
ATOM 700 C CA . LEU A 1 86 ? -3.583 8.211 1.383 1.00 95.00 86 LEU A CA 1
ATOM 701 C C . LEU A 1 86 ? -3.415 7.201 0.252 1.00 95.00 86 LEU A C 1
ATOM 703 O O . LEU A 1 86 ? -4.010 7.355 -0.815 1.00 95.00 86 LEU A O 1
ATOM 707 N N . LEU A 1 87 ? -2.665 6.129 0.508 1.00 94.50 87 LEU A N 1
ATOM 708 C CA . LEU A 1 87 ? -2.397 5.104 -0.501 1.00 94.50 87 LEU A CA 1
ATOM 709 C C . LEU A 1 87 ? -3.683 4.456 -1.038 1.00 94.50 87 LEU A C 1
ATOM 711 O O . LEU A 1 87 ? -3.772 4.180 -2.231 1.00 94.50 87 LEU A O 1
ATOM 715 N N . GLY A 1 88 ? -4.694 4.267 -0.184 1.00 94.69 88 GLY A N 1
ATOM 716 C CA . GLY A 1 88 ? -6.003 3.755 -0.600 1.00 94.69 88 GLY A CA 1
ATOM 717 C C . GLY A 1 88 ? -6.715 4.677 -1.595 1.00 94.69 88 GLY A C 1
ATOM 718 O O . GLY A 1 88 ? -7.237 4.195 -2.593 1.00 94.69 88 GLY A O 1
ATOM 719 N N . ARG A 1 89 ? -6.663 5.999 -1.378 1.00 94.56 89 ARG A N 1
ATOM 720 C CA . ARG A 1 89 ? -7.262 6.989 -2.289 1.00 94.56 89 ARG A CA 1
ATOM 721 C C . ARG A 1 89 ? -6.518 7.048 -3.621 1.00 94.56 89 ARG A C 1
ATOM 723 O O . ARG A 1 89 ? -7.150 7.022 -4.667 1.00 94.56 89 ARG A O 1
ATOM 730 N N . LEU A 1 90 ? -5.182 7.038 -3.580 1.00 94.88 90 LEU A N 1
ATOM 731 C CA . LEU A 1 90 ? -4.375 6.934 -4.797 1.00 94.88 90 LEU A CA 1
ATOM 732 C C . LEU A 1 90 ? -4.735 5.673 -5.588 1.00 94.88 90 LEU A C 1
ATOM 734 O O . LEU A 1 90 ? -4.855 5.736 -6.803 1.00 94.88 90 LEU A O 1
ATOM 738 N N . SER A 1 91 ? -4.896 4.541 -4.897 1.00 95.75 91 SER A N 1
ATOM 739 C CA . SER A 1 91 ? -5.223 3.250 -5.510 1.00 95.75 91 SER A CA 1
ATOM 740 C C . SER A 1 91 ? -6.592 3.278 -6.194 1.00 95.75 91 SER A C 1
ATOM 742 O O . SER A 1 91 ? -6.713 2.800 -7.319 1.00 95.75 91 SER A O 1
ATOM 744 N N . LEU A 1 92 ? -7.593 3.896 -5.557 1.00 95.38 92 LEU A N 1
ATOM 745 C CA . LEU A 1 92 ? -8.916 4.127 -6.141 1.00 95.38 92 LEU A CA 1
ATOM 746 C C . LEU A 1 92 ? -8.820 4.930 -7.449 1.00 95.38 92 LEU A C 1
ATOM 748 O O . LEU A 1 92 ? -9.293 4.475 -8.485 1.00 95.38 92 LEU A O 1
ATOM 752 N N . GLU A 1 93 ? -8.124 6.071 -7.427 1.00 94.31 93 GLU A N 1
ATOM 753 C CA . GLU A 1 93 ? -7.948 6.945 -8.601 1.00 94.31 93 GLU A CA 1
ATOM 754 C C . GLU A 1 93 ? -7.239 6.246 -9.774 1.00 94.31 93 GLU A C 1
ATOM 756 O O . GLU A 1 93 ? -7.411 6.623 -10.931 1.00 94.31 93 GLU A O 1
ATOM 761 N N . VAL A 1 94 ? -6.433 5.217 -9.495 1.00 94.31 94 VAL A N 1
ATOM 762 C CA . VAL A 1 94 ? -5.698 4.455 -10.515 1.00 94.31 94 VAL A CA 1
ATOM 763 C C . VAL A 1 94 ? -6.377 3.127 -10.867 1.00 94.31 94 VAL A C 1
ATOM 765 O O . VAL A 1 94 ? -5.744 2.294 -11.521 1.00 94.31 94 VAL A O 1
ATOM 768 N N . GLY A 1 95 ? -7.637 2.928 -10.473 1.00 94.00 95 GLY A N 1
ATOM 769 C CA . GLY A 1 95 ? -8.471 1.800 -10.902 1.00 94.00 95 GLY A CA 1
ATOM 770 C C . GLY A 1 95 ? -8.434 0.577 -9.985 1.00 94.00 95 GLY A C 1
ATOM 771 O O . GLY A 1 95 ? -8.492 -0.552 -10.468 1.00 94.00 95 GLY A O 1
ATOM 772 N N . TRP A 1 96 ? -8.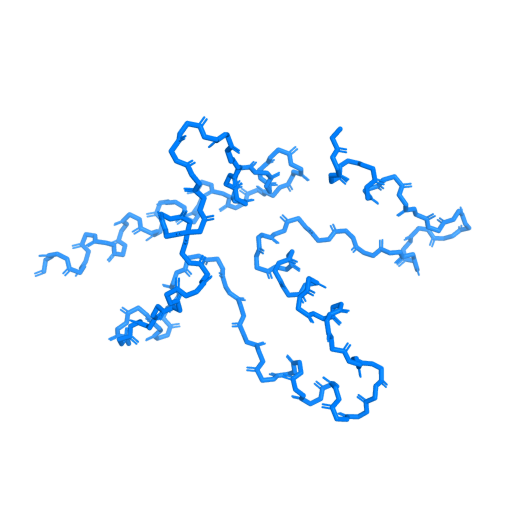275 0.761 -8.672 1.00 96.50 96 TRP A N 1
ATOM 773 C CA . TRP A 1 96 ? -8.484 -0.315 -7.700 1.00 96.50 96 TRP A CA 1
ATOM 774 C C . TRP A 1 96 ? -9.939 -0.343 -7.213 1.00 96.50 96 TRP A C 1
ATOM 776 O O . TRP A 1 96 ? -10.368 0.537 -6.471 1.00 96.50 96 TRP A O 1
ATOM 786 N N . ASN A 1 97 ? -10.675 -1.388 -7.600 1.00 94.56 97 ASN A N 1
ATOM 787 C CA . ASN A 1 97 ? -12.134 -1.463 -7.431 1.00 94.56 97 ASN A CA 1
ATOM 788 C C . ASN A 1 97 ? -12.603 -1.886 -6.028 1.00 94.56 97 ASN A C 1
ATOM 790 O O . ASN A 1 97 ? -13.769 -1.720 -5.697 1.00 94.56 97 ASN A O 1
ATOM 794 N N . HIS A 1 98 ? -11.726 -2.439 -5.187 1.00 94.81 98 HIS A N 1
ATOM 795 C CA . HIS A 1 98 ? -12.126 -3.005 -3.887 1.00 94.81 98 HIS A CA 1
ATOM 796 C C . HIS A 1 98 ? -12.057 -2.000 -2.729 1.00 94.81 98 HIS A C 1
ATOM 798 O O . HIS A 1 98 ? -12.105 -2.395 -1.564 1.00 94.81 98 HIS A O 1
ATOM 804 N N . TYR A 1 99 ? -11.922 -0.706 -3.030 1.00 93.81 99 TYR A N 1
ATOM 805 C CA . TYR A 1 99 ? -11.796 0.340 -2.018 1.00 93.81 99 TYR A CA 1
ATOM 806 C C . TYR A 1 99 ? -13.007 0.373 -1.074 1.00 93.81 99 TYR A C 1
ATOM 808 O O . TYR A 1 99 ? -12.837 0.289 0.146 1.00 93.81 99 TYR A O 1
ATOM 816 N N . ASP A 1 100 ? -14.219 0.425 -1.631 1.00 95.25 100 ASP A N 1
ATOM 817 C CA . ASP A 1 100 ? -15.450 0.511 -0.841 1.00 95.25 100 ASP A CA 1
ATOM 818 C C . ASP A 1 100 ? -15.761 -0.802 -0.121 1.00 95.25 100 ASP A C 1
ATOM 820 O O . ASP A 1 100 ? -16.079 -0.788 1.069 1.00 95.25 100 ASP A O 1
ATOM 824 N N . THR A 1 101 ? -15.542 -1.944 -0.781 1.00 95.81 101 THR A N 1
ATOM 825 C CA . THR A 1 101 ? -15.691 -3.270 -0.163 1.00 95.81 101 THR A CA 1
ATOM 826 C C . THR A 1 101 ? -14.818 -3.413 1.086 1.00 95.81 101 THR A C 1
ATOM 828 O O . THR A 1 101 ? -15.299 -3.816 2.143 1.00 95.81 101 THR A O 1
ATOM 831 N N . ILE A 1 102 ? -13.532 -3.047 1.005 1.00 95.94 102 ILE A N 1
ATOM 832 C CA . ILE A 1 102 ? -12.628 -3.126 2.161 1.00 95.94 102 ILE A CA 1
ATOM 833 C C . ILE A 1 102 ? -13.059 -2.153 3.260 1.00 95.94 102 ILE A C 1
ATOM 835 O O . ILE A 1 102 ? -12.978 -2.489 4.442 1.00 95.94 102 ILE A O 1
ATOM 839 N N . ARG A 1 103 ? -13.545 -0.960 2.901 1.00 95.62 103 ARG A N 1
ATOM 840 C CA . ARG A 1 103 ? -14.032 0.026 3.872 1.00 95.62 103 ARG A CA 1
ATOM 841 C C . ARG A 1 103 ? -15.231 -0.500 4.665 1.00 95.62 103 ARG A C 1
ATOM 843 O O . ARG A 1 103 ? -15.272 -0.307 5.881 1.00 95.62 103 ARG A O 1
ATOM 850 N N . GLU A 1 104 ? -16.166 -1.175 4.004 1.00 96.69 104 GLU A N 1
ATOM 851 C CA . GLU A 1 104 ? -17.320 -1.801 4.653 1.00 96.69 104 GLU A CA 1
ATOM 852 C C . GLU A 1 104 ? -16.895 -2.951 5.580 1.00 96.69 104 GLU A C 1
ATOM 854 O O . GLU A 1 104 ? -17.300 -2.999 6.743 1.00 96.69 104 GLU A O 1
ATOM 859 N N . LEU A 1 105 ? -16.014 -3.839 5.107 1.00 95.88 105 LEU A N 1
ATOM 860 C CA . LEU A 1 105 ? -15.495 -4.954 5.908 1.00 95.88 105 LEU A CA 1
ATOM 861 C C . LEU A 1 105 ? -14.730 -4.469 7.148 1.00 95.88 105 LEU A C 1
ATOM 863 O O . LEU A 1 105 ? -14.904 -5.002 8.244 1.00 95.88 105 LEU A O 1
ATOM 867 N N . GLU A 1 106 ? -13.925 -3.415 7.009 1.00 96.00 106 GLU A N 1
ATOM 868 C CA . GLU A 1 106 ? -13.211 -2.801 8.129 1.00 96.00 106 GLU A CA 1
ATOM 869 C C . GLU A 1 106 ? -14.155 -2.143 9.141 1.00 96.00 106 GLU A C 1
ATOM 871 O O . GLU A 1 106 ? -13.845 -2.148 10.337 1.00 96.00 106 GLU A O 1
ATOM 876 N N . LYS A 1 107 ? -15.295 -1.594 8.692 1.00 96.38 107 LYS A N 1
ATOM 877 C CA . LYS A 1 107 ? -16.342 -1.064 9.578 1.00 96.38 107 LYS A CA 1
ATOM 878 C C . LYS A 1 107 ? -16.948 -2.195 10.413 1.00 96.38 107 LYS A C 1
ATOM 880 O O . LYS A 1 107 ? -16.850 -2.140 11.638 1.00 96.38 107 LYS A O 1
ATOM 885 N N . LYS A 1 108 ? -17.409 -3.270 9.761 1.00 95.44 108 LYS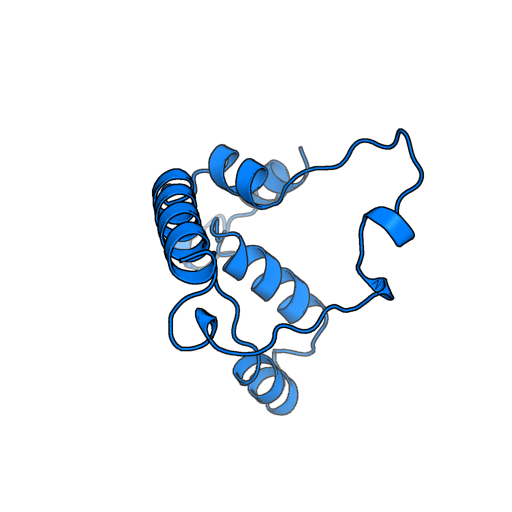 A N 1
ATOM 886 C CA . LYS A 1 108 ? -17.946 -4.474 10.427 1.00 95.44 108 LYS A CA 1
ATOM 887 C C . LYS A 1 108 ? -16.950 -5.074 11.426 1.00 95.44 108 LYS A C 1
ATOM 889 O O . LYS A 1 108 ? -17.311 -5.450 12.539 1.00 95.44 108 LYS A O 1
ATOM 894 N N . ARG A 1 109 ? -15.660 -5.128 11.068 1.00 94.56 109 ARG A N 1
ATOM 895 C CA . ARG A 1 109 ? -14.606 -5.633 11.964 1.00 94.56 109 ARG A CA 1
ATOM 896 C C . ARG A 1 109 ? -14.392 -4.735 13.188 1.00 94.56 109 ARG A C 1
ATOM 898 O O . ARG A 1 109 ? -14.072 -5.239 14.259 1.00 94.56 109 ARG A O 1
ATOM 905 N N . LYS A 1 110 ? -14.497 -3.410 13.047 1.00 94.06 110 LYS A N 1
ATOM 906 C CA . LYS A 1 110 ? -14.373 -2.482 14.186 1.00 94.06 110 LYS A CA 1
ATOM 907 C C . LYS A 1 110 ? -15.561 -2.604 15.134 1.00 94.06 110 LYS A C 1
ATOM 909 O O . LYS A 1 110 ? -15.332 -2.650 16.333 1.00 94.06 110 LYS A O 1
ATOM 914 N N . GLU A 1 111 ? -16.775 -2.716 14.600 1.00 94.88 111 GLU A N 1
ATOM 915 C CA . GLU A 1 111 ? -17.996 -2.934 15.387 1.00 94.88 111 GLU A CA 1
ATOM 916 C C . GLU A 1 111 ? -17.890 -4.222 16.213 1.00 94.88 111 GLU A C 1
ATOM 918 O O . GLU A 1 111 ? -18.046 -4.177 17.426 1.00 94.88 111 GLU A O 1
ATOM 923 N N . ARG A 1 112 ? -17.467 -5.337 15.597 1.00 90.19 112 ARG A N 1
ATOM 924 C CA . ARG A 1 112 ? -17.245 -6.615 16.302 1.00 90.19 112 ARG A CA 1
ATOM 925 C C . ARG A 1 112 ? -16.192 -6.553 17.415 1.00 90.19 112 ARG A C 1
ATOM 927 O O . ARG A 1 112 ? -16.198 -7.400 18.289 1.00 90.19 112 ARG A O 1
ATOM 934 N N . ARG A 1 113 ? -15.231 -5.629 17.335 1.00 85.38 113 ARG A N 1
ATOM 935 C CA . ARG A 1 113 ? -14.173 -5.478 18.348 1.00 85.38 113 ARG A CA 1
ATOM 936 C C . ARG A 1 113 ? -14.600 -4.581 19.514 1.00 85.38 113 ARG A C 1
ATOM 938 O O . ARG A 1 113 ? -13.941 -4.605 20.548 1.00 85.38 113 ARG A O 1
ATOM 945 N N . LEU A 1 114 ? -15.583 -3.713 19.283 1.00 81.56 114 LEU A N 1
ATOM 946 C CA . LEU A 1 114 ? -16.126 -2.800 20.289 1.00 81.56 114 LEU A CA 1
ATOM 947 C C . LEU A 1 114 ? -17.260 -3.448 21.092 1.00 81.56 114 LEU A C 1
ATOM 949 O O . LEU A 1 114 ? -17.423 -3.088 22.253 1.00 81.56 114 LEU A O 1
ATOM 953 N N . ALA A 1 115 ? -18.013 -4.356 20.464 1.00 64.25 115 ALA A N 1
ATOM 954 C CA . ALA A 1 115 ? -18.909 -5.295 21.137 1.00 64.25 115 ALA A CA 1
ATOM 955 C C . ALA A 1 115 ? -18.109 -6.357 21.903 1.00 64.25 115 ALA A C 1
ATOM 957 O O . ALA A 1 115 ? -18.571 -6.740 22.997 1.00 64.25 115 ALA A O 1
#

Secondary structure (DSSP, 8-state):
-HHHHHHT---SS-GGGS-----SHHHHHHHHHHHHTTTTSHHHHHHHHH----SS--TTTTSSPPP--GGG-HHHHS-TT-----HHHHHHHTT-TTHHHHHHHHHHHHHHHH-

InterPro domains:
  IPR005755 Large ribosomal subunit protein uL13, eukaryota/archaea [TIGR01077] (2-97)
  IPR005822 Large ribosomal subunit protein uL13 [PF00572] (8-59)
  IPR005822 Large ribosomal subunit protein uL13 [PTHR11545] (1-113)
  IPR005823 Large ribosomal subunit protein uL13, bacteria [PIRSF002181] (2-98)
  IPR023563 Large ribosomal subunit protein uL13, conserved site [PS00783] (33-56)
  IPR036899 Large ribosomal subunit protein uL13 superfamily [G3DSA:3.90.1180.10] (1-98)
  IPR036899 Large ribosomal subunit protein uL13 superfamily [SSF52161] (1-98)

pLDDT: mean 94.66, std 3.93, range [64.25, 97.69]

Sequence (115 aa):
MKYLRFLRKRMNTKPSHGPIHFRAPSKILWRTIRGMIPHKTKRGAATLARLKAYEGIPPPYDKMKRMVIPDALKVLRLQAGHKYCLLGRLSLEVGWNHYDTIRELEKKRKERRLA

Foldseek 3Di:
DVLVVVVVFADPPDRVPGDDRDLDLQVVVLVVVLVVFPCVDPVRVVVSVPDDGDQAQDPPRLPPDDDDDQVPDCVNPPDPPDDDDDSLVSSVVVDDPCSVVSVVVNVVSVVVVVD

Radius of gyration: 17.15 Å; chains: 1; bounding box: 38×38×50 Å

Organism: Vitis vinifera (NCBI:txid29760)